Protein AF-A0A921UE20-F1 (afdb_monomer_lite)

Sequence (111 aa):
MPLCKQLTSLRCLVLKGKETSLMVSLTKEQERALLLLTSLQWLHFGCYPNLQLLPADLRSLVSLEVLRIWSCPSITGWLPEMDTSCRLVVEDSSEELSWRCKEWEVRRREI

Secondary structure (DSSP, 8-state):
--GGGT-TT--EEEEE--TT----S--HHHHHHHHT-TT--EEEEE--TT-----SB-TT-TT--EEEEES-TT--S---B--TTPEEEEESS-HHHHHHHHHHHHHTT--

pLDDT: mean 86.48, std 7.67, range [53.47, 95.56]

InterPro domains:
  IPR032675 Leucine-rich repeat domain superfamily [G3DSA:3.80.10.10] (2-104)

Foldseek 3Di:
DDVLLVVQQAAEDEAEDALPAPAQEDDPVRLVSVLSNLNYAYYEYYNHQNHADYDQENQSVVNHQEYEYYNHANHAPHHHDYDLNHDYHYYNYHPRVVVVSVVNVVVSVVD

Organism: Sorghum bicolor (NCBI:txid4558)

Radius of gyration: 13.66 Å; chains: 1; bounding box: 25×40×32 Å

Structure (mmCIF, N/CA/C/O backbone):
data_AF-A0A921UE20-F1
#
_entry.id   AF-A0A921UE20-F1
#
loop_
_atom_site.group_PDB
_atom_site.id
_atom_site.type_symbol
_atom_site.label_atom_id
_atom_site.label_alt_id
_atom_site.label_comp_id
_atom_site.label_asym_id
_atom_site.label_entity_id
_atom_site.label_seq_id
_atom_site.pdbx_PDB_ins_code
_atom_site.Cartn_x
_atom_site.Cartn_y
_atom_site.Cartn_z
_atom_site.occupancy
_atom_site.B_iso_or_equiv
_atom_site.auth_seq_id
_atom_site.auth_comp_id
_atom_site.auth_asym_id
_atom_site.auth_atom_id
_atom_site.pdbx_PDB_model_num
ATOM 1 N N . MET A 1 1 ? -3.723 17.542 14.959 1.00 53.47 1 MET A N 1
ATOM 2 C CA . MET A 1 1 ? -3.730 16.063 14.891 1.00 53.47 1 MET A CA 1
ATOM 3 C C . MET A 1 1 ? -3.950 15.646 13.444 1.00 53.47 1 MET A C 1
ATOM 5 O O . MET A 1 1 ? -4.723 16.325 12.782 1.00 53.47 1 MET A O 1
ATOM 9 N N . PRO A 1 2 ? -3.275 14.606 12.927 1.00 70.19 2 PRO A N 1
ATOM 10 C CA . PRO A 1 2 ? -3.491 14.160 11.552 1.00 70.19 2 PRO A CA 1
ATOM 11 C C . PRO A 1 2 ? -4.868 13.495 11.411 1.00 70.19 2 PRO A C 1
ATOM 13 O O . PRO A 1 2 ? -5.215 12.633 12.219 1.00 70.19 2 PRO A O 1
ATOM 16 N N . LEU A 1 3 ? -5.618 13.880 10.372 1.00 74.62 3 LEU A N 1
ATOM 17 C CA . LEU A 1 3 ? -6.964 13.376 10.051 1.00 74.62 3 LEU A CA 1
ATOM 18 C C . LEU A 1 3 ? -7.037 11.841 10.054 1.00 74.62 3 LEU A C 1
ATOM 20 O O . LEU A 1 3 ? -8.010 11.270 10.528 1.00 74.62 3 LEU A O 1
ATOM 24 N N . CYS A 1 4 ? -5.972 11.166 9.619 1.00 78.50 4 CYS A N 1
ATOM 25 C CA . CYS A 1 4 ? -5.889 9.707 9.531 1.00 78.50 4 CYS A CA 1
ATOM 26 C C . CYS A 1 4 ? -6.085 8.991 10.877 1.00 78.50 4 CYS A C 1
ATOM 28 O O . CYS A 1 4 ? -6.616 7.890 10.895 1.00 78.50 4 CYS A O 1
ATOM 30 N N . LYS A 1 5 ? -5.747 9.622 12.013 1.00 76.06 5 LYS A N 1
ATOM 31 C CA . LYS A 1 5 ? -6.016 9.045 13.346 1.00 76.06 5 LYS A CA 1
ATOM 32 C C . LYS A 1 5 ? -7.494 9.070 13.737 1.00 76.06 5 LYS A C 1
ATOM 34 O O . LYS A 1 5 ? -7.882 8.383 14.673 1.00 76.06 5 LYS A O 1
ATOM 39 N N . GLN A 1 6 ? -8.299 9.890 13.068 1.00 83.19 6 GLN A N 1
ATOM 40 C CA . GLN A 1 6 ? -9.727 10.051 13.351 1.00 83.19 6 GLN A CA 1
ATOM 41 C C . GLN A 1 6 ? -10.599 9.223 12.398 1.00 83.19 6 GLN A C 1
ATOM 43 O O . GLN A 1 6 ? -11.791 9.065 12.638 1.00 83.19 6 GLN A O 1
ATOM 48 N N . LEU A 1 7 ? -10.012 8.656 11.340 1.00 84.31 7 LEU A N 1
ATOM 49 C CA . LEU A 1 7 ? -10.687 7.823 10.344 1.00 84.31 7 LEU A CA 1
ATOM 50 C C . LEU A 1 7 ? -10.809 6.358 10.805 1.00 84.31 7 LEU A C 1
ATOM 52 O O . LEU A 1 7 ? -10.544 5.434 10.046 1.00 84.31 7 LEU A O 1
ATOM 56 N N . THR A 1 8 ? -11.235 6.139 12.051 1.00 83.12 8 THR A N 1
ATOM 57 C CA . THR A 1 8 ? -11.294 4.812 12.702 1.00 83.12 8 THR A CA 1
ATOM 58 C C . THR A 1 8 ? -12.397 3.891 12.175 1.00 83.12 8 THR A C 1
ATOM 60 O O . THR A 1 8 ? -12.468 2.730 12.561 1.00 83.12 8 THR A O 1
ATOM 63 N N . SER A 1 9 ? -13.292 4.403 11.331 1.00 90.06 9 SER A N 1
ATOM 64 C CA . SER A 1 9 ? -14.344 3.621 10.661 1.00 90.06 9 SER A CA 1
ATOM 65 C C . SER A 1 9 ? -14.093 3.463 9.160 1.00 90.06 9 SER A C 1
ATOM 67 O O . SER A 1 9 ? -14.941 2.929 8.442 1.00 90.06 9 SER A O 1
ATOM 69 N N . LEU A 1 10 ? -12.959 3.965 8.657 1.00 93.38 10 LEU A N 1
ATOM 70 C CA . LEU A 1 10 ? -12.639 3.880 7.242 1.00 93.38 10 LEU A CA 1
ATOM 71 C C . LEU A 1 10 ? -12.294 2.432 6.901 1.00 93.38 10 LEU A C 1
ATOM 73 O O . LEU A 1 10 ? -11.277 1.908 7.347 1.00 93.38 10 LEU A O 1
ATOM 77 N N . ARG A 1 11 ? -13.160 1.799 6.110 1.00 94.88 11 ARG A N 1
ATOM 78 C CA . ARG A 1 11 ? -12.995 0.410 5.666 1.00 94.88 11 ARG A CA 1
ATOM 79 C C . ARG A 1 11 ? -12.439 0.296 4.258 1.00 94.88 11 ARG A C 1
ATOM 81 O O . ARG A 1 11 ? -11.787 -0.687 3.950 1.00 94.88 11 ARG A O 1
ATOM 88 N N . CYS A 1 12 ? -12.680 1.287 3.410 1.00 95.12 12 CYS A N 1
ATOM 89 C CA . CYS A 1 12 ? -12.257 1.270 2.018 1.00 95.12 12 CYS A CA 1
ATOM 90 C C . CYS A 1 12 ? -11.484 2.546 1.699 1.00 95.12 12 CYS A C 1
ATOM 92 O O . CYS A 1 12 ? -11.989 3.649 1.915 1.00 95.12 12 CYS A O 1
ATOM 94 N N . LEU A 1 13 ? -10.282 2.389 1.154 1.00 94.62 13 LEU A N 1
ATOM 95 C CA . LEU A 1 13 ? -9.440 3.476 0.683 1.00 94.62 13 LEU A CA 1
ATOM 96 C C . LEU A 1 13 ? -8.992 3.162 -0.738 1.00 94.62 13 LEU A C 1
ATOM 98 O O . LEU A 1 13 ? -8.361 2.142 -1.006 1.00 94.62 13 LEU A O 1
ATOM 102 N N . VAL A 1 14 ? -9.316 4.077 -1.643 1.00 93.88 14 VAL A N 1
ATOM 103 C CA . VAL A 1 14 ? -8.959 3.986 -3.054 1.00 93.88 14 VAL A CA 1
ATOM 104 C C . VAL A 1 14 ? -8.025 5.141 -3.372 1.00 93.88 14 VAL A C 1
ATOM 106 O O . VAL A 1 14 ? -8.420 6.304 -3.328 1.00 93.88 14 VAL A O 1
ATOM 109 N N . LEU A 1 15 ? -6.783 4.810 -3.697 1.00 92.50 15 LEU A 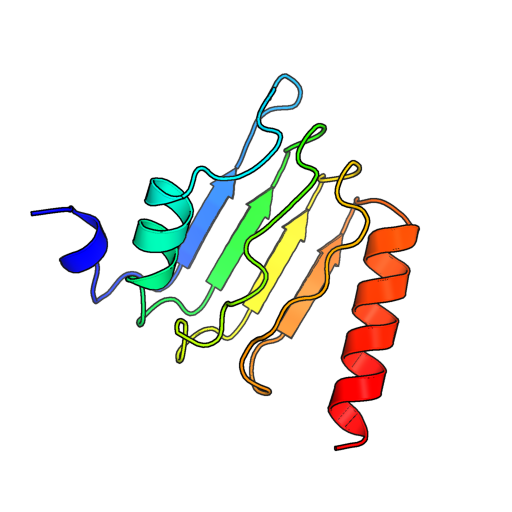N 1
ATOM 110 C CA . LEU A 1 15 ? -5.767 5.732 -4.174 1.00 92.50 15 LEU A CA 1
ATOM 111 C C . LEU A 1 15 ? -5.680 5.554 -5.685 1.00 92.50 15 LEU A C 1
ATOM 113 O O . LEU A 1 15 ? -5.116 4.580 -6.182 1.00 92.50 15 LEU A O 1
ATOM 117 N N . LYS A 1 16 ? -6.309 6.473 -6.419 1.00 92.44 16 LYS A N 1
ATOM 118 C CA . LYS A 1 16 ? -6.355 6.444 -7.879 1.00 92.44 16 LYS A CA 1
ATOM 119 C C . LYS A 1 16 ? -5.589 7.628 -8.452 1.00 92.44 16 LYS A C 1
ATOM 121 O O . LYS A 1 16 ? -5.946 8.784 -8.223 1.00 92.44 16 LYS A O 1
ATOM 126 N N . GLY A 1 17 ? -4.547 7.316 -9.204 1.00 89.62 17 GLY A N 1
ATOM 127 C CA . GLY A 1 17 ? -3.787 8.259 -9.996 1.00 89.62 17 GLY A CA 1
ATOM 128 C C . GLY A 1 17 ? -4.446 8.561 -11.339 1.00 89.62 17 GLY A C 1
ATOM 129 O O . GLY A 1 17 ? -5.603 8.233 -11.610 1.00 89.62 17 GLY A O 1
ATOM 130 N N . LYS A 1 18 ? -3.668 9.220 -12.189 1.00 89.38 18 LYS A N 1
ATOM 131 C CA . LYS A 1 18 ? -3.979 9.487 -13.592 1.00 89.38 18 LYS A CA 1
ATOM 132 C C . LYS A 1 18 ? -2.836 8.934 -14.436 1.00 89.38 18 LYS A C 1
ATOM 134 O O . LYS A 1 18 ? -1.723 8.788 -13.940 1.00 89.38 18 LYS A O 1
ATOM 139 N N . GLU A 1 19 ? -3.074 8.743 -15.726 1.00 81.69 19 GLU A N 1
ATOM 140 C CA . GLU A 1 19 ? -2.039 8.324 -16.686 1.00 81.69 19 GLU A CA 1
ATOM 141 C C . GLU A 1 19 ? -0.843 9.291 -16.745 1.00 81.69 19 GLU A C 1
ATOM 143 O O . GLU A 1 19 ? 0.267 8.904 -17.083 1.00 81.69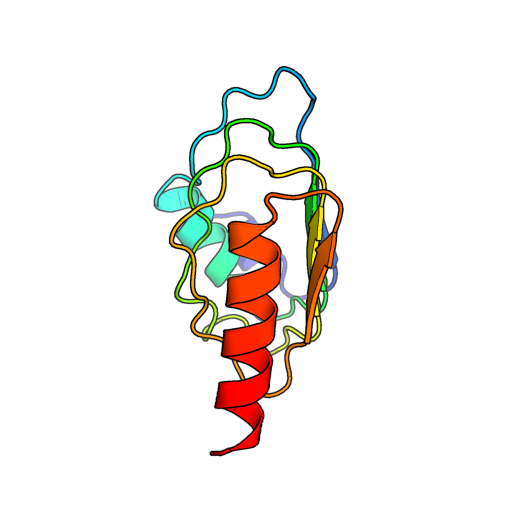 19 GLU A O 1
ATOM 148 N N . THR A 1 20 ? -1.028 10.549 -16.345 1.00 88.50 20 THR A N 1
ATOM 149 C CA . THR A 1 20 ? 0.050 11.545 -16.248 1.00 88.50 20 THR A CA 1
ATOM 150 C C . THR A 1 20 ? 0.665 11.633 -14.848 1.00 88.50 20 THR A C 1
ATOM 152 O O . THR A 1 20 ? 1.369 12.596 -14.543 1.00 88.50 20 THR A O 1
ATOM 155 N N . SER A 1 21 ? 0.343 10.704 -13.943 1.00 88.94 21 SER A N 1
ATOM 156 C CA . SER A 1 21 ? 0.831 10.748 -12.566 1.00 88.94 21 SER A CA 1
ATOM 157 C C . SER A 1 21 ? 2.332 10.484 -12.525 1.00 88.94 21 SER A C 1
ATOM 159 O O . SER A 1 21 ? 2.812 9.437 -12.958 1.00 88.94 21 SER A O 1
ATOM 161 N N . LEU A 1 22 ? 3.068 11.437 -11.957 1.00 89.94 22 LEU A N 1
ATOM 162 C CA . LEU A 1 22 ? 4.515 11.360 -11.745 1.00 89.94 22 LEU A CA 1
ATOM 163 C C . LEU A 1 22 ? 4.870 10.771 -10.374 1.00 89.94 22 LEU A C 1
ATOM 165 O O . LEU A 1 22 ? 6.007 10.873 -9.927 1.00 89.94 22 LEU A O 1
ATOM 169 N N . MET A 1 23 ? 3.891 10.206 -9.666 1.00 89.00 23 MET A N 1
ATOM 170 C CA . MET A 1 23 ? 4.124 9.614 -8.356 1.00 89.00 23 MET A CA 1
ATOM 171 C C . MET A 1 23 ? 4.976 8.355 -8.501 1.00 89.00 23 MET A C 1
ATOM 173 O O . MET A 1 23 ? 4.537 7.383 -9.109 1.00 89.00 23 MET A O 1
ATOM 177 N N . VAL A 1 24 ? 6.175 8.391 -7.918 1.00 89.62 24 VAL A N 1
ATOM 178 C CA . VAL A 1 24 ? 7.143 7.282 -7.953 1.00 89.62 24 VAL A CA 1
ATOM 179 C C . VAL A 1 24 ? 7.075 6.421 -6.692 1.00 89.62 24 VAL A C 1
ATOM 181 O O . VAL A 1 24 ? 7.268 5.210 -6.750 1.00 89.62 24 VAL A O 1
ATOM 184 N N . SER A 1 25 ? 6.749 7.026 -5.553 1.00 89.75 25 SER A N 1
ATOM 185 C CA . SER A 1 25 ? 6.535 6.343 -4.279 1.00 89.75 25 SER A CA 1
ATOM 186 C C . SER A 1 25 ? 5.627 7.182 -3.383 1.00 89.75 25 SER A C 1
ATOM 188 O O . SER A 1 25 ? 5.372 8.360 -3.656 1.00 89.75 25 SER A O 1
ATOM 190 N N . LEU A 1 26 ? 5.158 6.587 -2.289 1.00 89.19 26 LEU A N 1
ATOM 191 C CA . LEU A 1 26 ? 4.596 7.344 -1.174 1.00 89.19 26 LEU A CA 1
ATOM 192 C C . LEU A 1 26 ? 5.722 8.067 -0.419 1.00 89.19 26 LEU A C 1
ATOM 194 O O . LEU A 1 26 ? 6.868 7.610 -0.390 1.00 89.19 26 LEU A O 1
ATOM 198 N N . THR A 1 27 ? 5.411 9.214 0.184 1.00 90.31 27 THR A N 1
ATOM 199 C CA . THR A 1 27 ? 6.318 9.848 1.151 1.00 90.31 27 THR A CA 1
ATOM 200 C C . THR A 1 27 ? 6.237 9.130 2.497 1.00 90.31 27 THR A C 1
ATOM 202 O O . THR A 1 27 ? 5.227 8.501 2.817 1.00 90.31 27 THR A O 1
ATOM 205 N N . LYS A 1 28 ? 7.263 9.283 3.345 1.00 88.50 28 LYS A N 1
ATOM 206 C CA . LYS A 1 28 ? 7.279 8.691 4.697 1.00 88.50 28 LYS A CA 1
ATOM 207 C C . LYS A 1 28 ? 6.054 9.092 5.524 1.00 88.50 28 LYS A C 1
ATOM 209 O O . LYS A 1 28 ? 5.534 8.302 6.307 1.00 88.50 28 LYS A O 1
ATOM 214 N N . GLU A 1 29 ? 5.586 10.326 5.370 1.00 89.31 29 GLU A N 1
ATOM 215 C CA . GLU A 1 29 ? 4.398 10.840 6.049 1.00 89.31 29 GLU A CA 1
ATOM 216 C C . GLU A 1 29 ? 3.118 10.185 5.526 1.00 89.31 29 GLU A C 1
ATOM 218 O O . GLU A 1 29 ? 2.246 9.857 6.328 1.00 89.31 29 GLU A O 1
ATOM 223 N N . GLN A 1 30 ? 3.010 9.966 4.212 1.00 89.06 30 GLN A N 1
ATOM 224 C CA . GLN A 1 30 ? 1.866 9.286 3.601 1.00 89.06 30 GLN A CA 1
ATOM 225 C C . GLN A 1 30 ? 1.810 7.810 4.000 1.00 89.06 30 GLN A C 1
ATOM 227 O O . GLN A 1 30 ? 0.738 7.318 4.341 1.00 89.06 30 GLN A O 1
ATOM 232 N N . GLU A 1 31 ? 2.953 7.122 4.024 1.00 89.62 31 GLU A N 1
ATOM 233 C CA . GLU A 1 31 ? 3.040 5.743 4.514 1.00 89.62 31 GLU A CA 1
ATOM 234 C C . GLU A 1 31 ? 2.622 5.661 5.981 1.00 89.62 31 GLU A C 1
ATOM 236 O O . GLU A 1 31 ? 1.725 4.901 6.331 1.00 89.62 31 GLU A O 1
ATOM 241 N N . ARG A 1 32 ? 3.183 6.514 6.846 1.00 88.88 32 ARG A N 1
ATOM 242 C CA . ARG A 1 32 ? 2.777 6.577 8.258 1.00 88.88 32 ARG A CA 1
ATOM 243 C C . ARG A 1 32 ? 1.288 6.857 8.420 1.00 88.88 32 ARG A C 1
ATOM 245 O O . ARG A 1 32 ? 0.652 6.267 9.282 1.00 88.88 32 ARG A O 1
ATOM 252 N N . ALA A 1 33 ? 0.738 7.760 7.616 1.00 89.56 33 ALA A N 1
ATOM 253 C CA . ALA A 1 33 ? -0.680 8.087 7.627 1.00 89.56 33 ALA A CA 1
ATOM 254 C C . ALA A 1 33 ? -1.555 6.895 7.216 1.00 89.56 33 ALA A C 1
ATOM 256 O O . ALA A 1 33 ? -2.565 6.638 7.870 1.00 89.56 33 ALA A O 1
ATOM 257 N N . LEU A 1 34 ? -1.148 6.156 6.181 1.00 90.38 34 LEU A N 1
ATOM 258 C CA . LEU A 1 34 ? -1.811 4.937 5.730 1.00 90.38 34 LEU A CA 1
ATOM 259 C C . LEU A 1 34 ? -1.808 3.873 6.833 1.00 90.38 34 LEU A C 1
ATOM 261 O O . LEU A 1 34 ? -2.861 3.337 7.156 1.00 90.38 34 LEU A O 1
ATOM 265 N N . LEU A 1 35 ? -0.657 3.637 7.467 1.00 88.88 35 LEU A N 1
ATOM 266 C CA . LEU A 1 35 ? -0.476 2.624 8.514 1.00 88.88 35 LEU A CA 1
ATOM 267 C C . LEU A 1 35 ? -1.257 2.900 9.809 1.00 88.88 35 LEU A C 1
ATOM 269 O O . LEU A 1 35 ? -1.391 2.000 10.638 1.00 88.88 35 LEU A O 1
ATOM 273 N N . LEU A 1 36 ? -1.788 4.116 9.986 1.00 90.31 36 LEU A N 1
ATOM 274 C CA . LEU A 1 36 ? -2.681 4.471 11.096 1.00 90.31 36 LEU A CA 1
ATOM 275 C C . LEU A 1 36 ? -4.138 4.040 10.862 1.00 90.31 36 LEU A C 1
ATOM 277 O O . LEU A 1 36 ? -4.930 4.065 11.804 1.00 90.31 36 LEU A O 1
ATOM 281 N N . LEU A 1 37 ? -4.506 3.655 9.637 1.00 91.19 37 LEU A N 1
ATOM 282 C CA . LEU A 1 37 ? -5.867 3.265 9.261 1.00 91.19 37 LEU A CA 1
ATOM 283 C C . LEU A 1 37 ? -6.126 1.788 9.593 1.00 91.19 37 LEU A C 1
ATOM 285 O O . LEU A 1 37 ? -6.369 0.966 8.716 1.00 91.19 37 LEU A O 1
ATOM 289 N N . THR A 1 38 ? -6.075 1.433 10.875 1.00 89.56 38 THR A N 1
ATOM 290 C CA . THR A 1 38 ? -6.155 0.033 11.336 1.00 89.56 38 THR A CA 1
ATOM 291 C C . THR A 1 38 ? -7.505 -0.646 11.076 1.00 89.56 38 THR A C 1
ATOM 293 O O . THR A 1 38 ? -7.579 -1.873 11.105 1.00 89.56 38 THR A O 1
ATOM 296 N N . SER A 1 39 ? -8.563 0.123 10.794 1.00 92.06 39 SER A N 1
ATOM 297 C CA . SER A 1 39 ? -9.902 -0.371 10.430 1.00 92.06 39 SER A CA 1
ATOM 298 C C . SER A 1 39 ? -10.063 -0.702 8.944 1.00 92.06 39 SER A C 1
ATOM 300 O O . SER A 1 39 ? -11.152 -1.088 8.515 1.00 92.06 39 SER A O 1
ATOM 302 N N . LEU A 1 40 ? -9.025 -0.470 8.140 1.00 94.06 40 LEU A N 1
ATOM 303 C CA . LEU A 1 40 ? -9.098 -0.5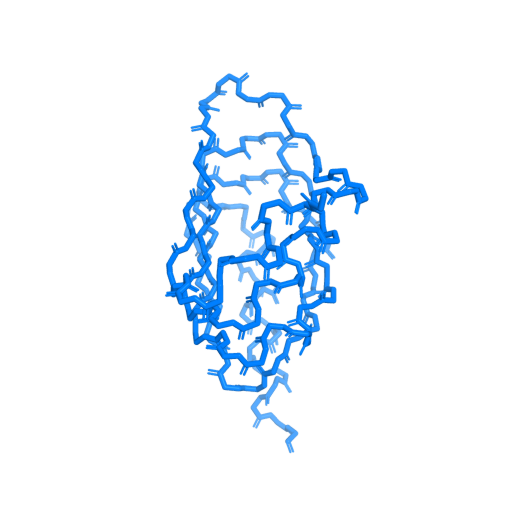93 6.694 1.00 94.06 40 LEU A CA 1
ATOM 304 C C . LEU A 1 40 ? -9.184 -2.062 6.282 1.00 94.06 40 LEU A C 1
ATOM 306 O O . LEU A 1 40 ? -8.318 -2.844 6.645 1.00 94.06 40 LEU A O 1
ATOM 310 N N . GLN A 1 41 ? -10.204 -2.400 5.494 1.00 94.75 41 GLN A N 1
ATOM 311 C CA . GLN A 1 41 ? -10.462 -3.735 4.947 1.00 94.75 41 GLN A CA 1
ATOM 312 C C . GLN A 1 41 ? -10.094 -3.829 3.462 1.00 94.75 41 GLN A C 1
ATOM 314 O O . GLN A 1 41 ? -9.561 -4.842 3.018 1.00 94.75 41 GLN A O 1
ATOM 319 N N . TRP A 1 42 ? -10.314 -2.756 2.700 1.00 95.56 42 TRP A N 1
ATOM 320 C CA . TRP A 1 42 ? -10.003 -2.670 1.275 1.00 95.56 42 TRP A CA 1
ATOM 321 C C . TRP A 1 42 ? -9.054 -1.511 0.999 1.00 95.56 42 TRP A C 1
ATOM 323 O O . TRP A 1 42 ? -9.390 -0.346 1.234 1.00 95.56 42 TRP A O 1
ATOM 333 N N . LEU A 1 43 ? -7.890 -1.829 0.442 1.00 94.44 43 LEU A N 1
ATOM 334 C CA . LEU A 1 43 ? -6.916 -0.858 -0.039 1.00 94.44 43 LEU A CA 1
ATOM 335 C C . LEU A 1 43 ? -6.698 -1.058 -1.537 1.00 94.44 43 LEU A C 1
ATOM 337 O O . LEU A 1 43 ? -6.370 -2.154 -1.985 1.00 94.44 43 LEU A O 1
ATOM 341 N N . HIS A 1 44 ? -6.878 0.001 -2.318 1.00 94.25 44 HIS A N 1
ATOM 342 C CA . HIS A 1 44 ? -6.692 -0.035 -3.764 1.00 94.25 44 HIS A CA 1
ATOM 343 C C . HIS A 1 44 ? -5.691 1.021 -4.227 1.00 94.25 44 HIS A C 1
ATOM 345 O O . HIS A 1 44 ? -5.845 2.194 -3.896 1.00 94.25 44 HIS A O 1
ATOM 351 N N . PHE A 1 45 ? -4.736 0.610 -5.057 1.00 92.19 45 PHE A N 1
ATOM 352 C CA . PHE A 1 45 ? -3.846 1.478 -5.822 1.00 92.19 45 PHE A CA 1
ATOM 353 C C . PHE A 1 45 ? -4.139 1.316 -7.310 1.00 92.19 45 PHE A C 1
ATOM 355 O O . PHE A 1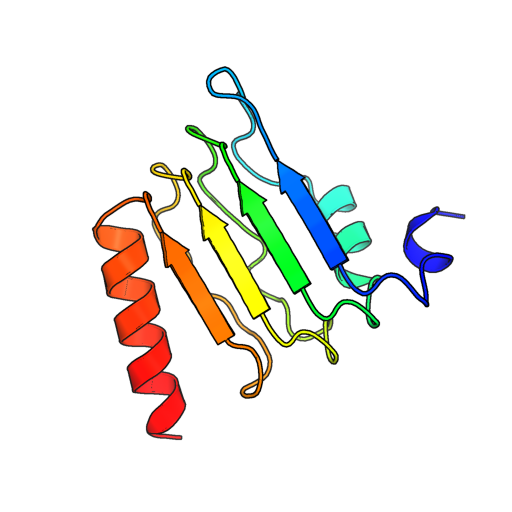 45 ? -4.079 0.204 -7.828 1.00 92.19 45 PHE A O 1
ATOM 362 N N . GLY A 1 46 ? -4.452 2.417 -7.987 1.00 93.00 46 GLY A N 1
ATOM 363 C CA . GLY A 1 46 ? -4.890 2.405 -9.379 1.00 93.00 46 GLY A CA 1
ATOM 364 C C . GLY A 1 46 ? -4.246 3.503 -10.216 1.00 93.00 46 GLY A C 1
ATOM 365 O O . GLY A 1 46 ? -4.131 4.627 -9.735 1.00 93.00 46 GLY A O 1
ATOM 366 N N . CYS A 1 47 ? -3.925 3.230 -11.481 1.00 93.19 47 CYS A N 1
ATOM 367 C CA . CYS A 1 47 ? -3.527 4.241 -12.475 1.00 93.19 47 CYS A CA 1
ATOM 368 C C . CYS A 1 47 ? -2.299 5.080 -12.072 1.00 93.19 47 CYS A C 1
ATOM 370 O O . CYS A 1 47 ? -2.322 6.312 -12.165 1.00 93.19 47 CYS A O 1
ATOM 372 N N . TYR A 1 48 ? -1.226 4.428 -11.624 1.00 93.31 48 TYR A N 1
ATOM 373 C CA . TYR A 1 48 ? 0.050 5.090 -11.354 1.00 93.31 48 TYR A CA 1
ATOM 374 C C . TYR A 1 48 ? 1.164 4.505 -12.232 1.00 93.31 48 TYR A C 1
ATOM 376 O O . TYR A 1 48 ? 1.863 3.584 -11.809 1.00 93.31 48 TYR A O 1
ATOM 384 N N . PRO A 1 49 ? 1.373 5.041 -13.447 1.00 90.25 49 PRO A N 1
ATOM 385 C CA . PRO A 1 49 ? 2.299 4.445 -14.406 1.00 90.25 49 PRO A CA 1
ATOM 386 C C . PRO A 1 49 ? 3.758 4.487 -13.956 1.00 90.25 49 PRO A C 1
ATOM 388 O O . PRO A 1 49 ? 4.506 3.581 -14.300 1.00 90.25 49 PRO A O 1
ATOM 391 N N . ASN A 1 50 ? 4.147 5.491 -13.164 1.00 92.06 50 ASN A N 1
ATOM 392 C CA . ASN A 1 50 ? 5.521 5.690 -12.688 1.00 92.06 50 ASN A CA 1
ATOM 393 C C . ASN A 1 50 ? 5.765 5.186 -11.258 1.00 92.06 50 ASN A C 1
ATOM 395 O O . ASN A 1 50 ? 6.877 5.332 -10.755 1.00 92.06 50 ASN A O 1
ATOM 399 N N . LEU A 1 51 ? 4.752 4.623 -10.591 1.00 91.56 51 LEU A N 1
ATOM 400 C CA . LEU A 1 51 ? 4.888 4.153 -9.214 1.00 91.56 51 LEU A CA 1
ATOM 401 C C . LEU A 1 51 ? 5.784 2.922 -9.199 1.00 91.56 51 LEU A C 1
ATOM 403 O O . LEU A 1 51 ? 5.472 1.928 -9.843 1.00 91.56 51 LEU A O 1
ATOM 407 N N . GLN A 1 52 ? 6.897 3.014 -8.483 1.00 89.69 52 GLN A N 1
ATOM 408 C CA . GLN A 1 52 ? 7.906 1.961 -8.396 1.00 89.69 52 GLN A CA 1
ATOM 409 C C . GLN A 1 52 ? 7.778 1.160 -7.106 1.00 89.69 52 GLN A C 1
ATOM 411 O O . GLN A 1 52 ? 8.065 -0.033 -7.087 1.00 89.69 52 GLN A O 1
ATOM 416 N N . LEU A 1 53 ? 7.356 1.814 -6.022 1.00 84.75 53 LEU A N 1
ATOM 417 C CA . LEU A 1 53 ? 7.357 1.228 -4.688 1.00 84.75 53 LEU A CA 1
ATOM 418 C C . LEU A 1 53 ? 6.059 1.541 -3.950 1.00 84.75 53 LEU A C 1
ATOM 420 O O . LEU A 1 53 ? 5.568 2.672 -3.947 1.00 84.75 53 LEU A O 1
ATOM 424 N N . LEU A 1 54 ? 5.547 0.514 -3.280 1.00 86.38 54 LEU A N 1
ATOM 425 C CA . LEU A 1 54 ? 4.489 0.598 -2.284 1.00 86.38 54 LEU A CA 1
ATOM 426 C C . LEU A 1 54 ? 5.073 0.262 -0.902 1.00 86.38 54 LEU A C 1
ATOM 428 O O . LEU A 1 54 ? 6.100 -0.419 -0.824 1.00 86.38 54 LEU A O 1
ATOM 432 N N . PRO A 1 55 ? 4.426 0.686 0.193 1.00 83.81 55 PRO A N 1
ATOM 433 C CA . PRO A 1 55 ? 4.821 0.307 1.539 1.00 83.81 55 PRO A CA 1
ATOM 434 C C . PRO A 1 55 ? 4.859 -1.216 1.660 1.00 83.81 55 PRO A C 1
ATOM 436 O O . PRO A 1 55 ? 3.891 -1.901 1.327 1.00 83.81 55 PRO A O 1
ATOM 439 N N . ALA A 1 56 ? 6.009 -1.736 2.085 1.00 80.81 56 ALA A N 1
ATOM 440 C CA . ALA A 1 56 ? 6.208 -3.168 2.270 1.00 80.81 56 ALA A CA 1
ATOM 441 C C . ALA A 1 56 ? 5.619 -3.641 3.604 1.00 80.81 56 ALA A C 1
ATOM 443 O O . ALA A 1 56 ? 4.954 -4.666 3.634 1.00 80.81 56 ALA A O 1
ATOM 444 N N . ASP A 1 57 ? 5.803 -2.889 4.694 1.00 86.38 57 ASP A N 1
ATOM 445 C CA . ASP A 1 57 ? 5.266 -3.264 6.006 1.00 86.38 57 ASP A CA 1
ATOM 446 C C . ASP A 1 57 ? 3.816 -2.801 6.155 1.00 86.38 57 ASP A C 1
ATOM 448 O O . ASP A 1 57 ? 3.543 -1.652 6.494 1.00 86.38 57 ASP A O 1
ATOM 452 N N . LEU A 1 58 ? 2.883 -3.708 5.882 1.00 89.12 58 LEU A N 1
ATOM 453 C CA . LEU A 1 58 ? 1.443 -3.504 6.018 1.00 89.12 58 LEU A CA 1
ATOM 454 C C . LEU A 1 58 ? 0.869 -4.259 7.224 1.00 89.12 58 LEU A C 1
ATOM 456 O O . LEU A 1 58 ? -0.350 -4.317 7.381 1.00 89.12 58 LEU A O 1
ATOM 460 N N . ARG A 1 59 ? 1.712 -4.811 8.108 1.00 86.88 59 ARG A N 1
ATOM 461 C CA . ARG A 1 59 ? 1.269 -5.590 9.281 1.00 86.88 59 ARG A CA 1
ATOM 462 C C . ARG A 1 59 ? 0.413 -4.792 10.258 1.00 86.88 59 ARG A C 1
ATOM 464 O O . ARG A 1 59 ? -0.388 -5.374 10.980 1.00 86.88 59 ARG A O 1
ATOM 471 N N . SER A 1 60 ? 0.570 -3.467 10.301 1.00 87.81 60 SER A N 1
ATOM 472 C CA . SER A 1 60 ? -0.254 -2.616 11.167 1.00 87.81 60 SER A CA 1
ATOM 473 C C . SER A 1 60 ? -1.703 -2.500 10.687 1.00 87.81 60 SER A C 1
ATOM 475 O O . SER A 1 60 ? -2.580 -2.149 11.477 1.00 87.81 60 SER A O 1
ATOM 477 N N . LEU A 1 61 ? -1.978 -2.808 9.415 1.00 90.62 61 LEU A N 1
ATOM 478 C CA . LEU A 1 61 ? -3.323 -2.841 8.847 1.00 90.62 61 LEU A CA 1
ATOM 479 C C . LEU A 1 61 ? -3.990 -4.182 9.173 1.00 90.62 61 LEU A C 1
ATOM 481 O O . LEU A 1 61 ? -4.295 -4.980 8.294 1.00 90.62 61 LEU A O 1
ATOM 485 N N . VAL A 1 62 ? -4.206 -4.426 10.465 1.00 88.69 62 VAL A N 1
ATOM 486 C CA . VAL A 1 62 ? -4.689 -5.710 11.004 1.00 88.69 62 VAL A CA 1
ATOM 487 C C . VAL A 1 62 ? -6.068 -6.132 10.492 1.00 88.69 62 VAL A C 1
ATOM 489 O O . VAL A 1 62 ? -6.393 -7.310 10.530 1.00 88.69 62 VAL A O 1
ATOM 492 N N . SER A 1 63 ? -6.883 -5.187 10.018 1.00 91.81 63 SER A N 1
ATOM 493 C CA . SER A 1 63 ? -8.210 -5.479 9.460 1.00 91.81 63 SER A CA 1
ATOM 494 C C . SER A 1 63 ? -8.195 -5.648 7.939 1.00 91.81 63 SER A C 1
ATOM 496 O O . SER A 1 63 ? -9.262 -5.772 7.346 1.00 91.81 63 SER A O 1
ATOM 498 N N . LEU A 1 64 ? -7.025 -5.586 7.291 1.00 93.12 64 LEU A N 1
ATOM 499 C CA . LEU A 1 64 ? -6.941 -5.564 5.835 1.00 93.12 64 LEU A CA 1
ATOM 500 C C . LEU A 1 64 ? -7.267 -6.938 5.254 1.00 93.12 64 LEU A C 1
ATOM 502 O O . LEU A 1 64 ? -6.577 -7.922 5.502 1.00 93.12 64 LEU A O 1
ATOM 506 N N . GLU A 1 65 ? -8.308 -6.980 4.432 1.00 93.19 65 GLU A N 1
ATOM 507 C CA . GLU A 1 65 ? -8.799 -8.195 3.788 1.00 93.19 65 GLU A CA 1
ATOM 508 C C . GLU A 1 65 ? -8.370 -8.263 2.324 1.00 93.19 65 GLU A C 1
ATOM 510 O O . GLU A 1 65 ? -8.151 -9.351 1.793 1.00 93.19 65 GLU A O 1
ATOM 515 N N . VAL A 1 66 ? -8.264 -7.114 1.649 1.00 92.75 66 VAL A N 1
ATOM 516 C CA . VAL A 1 66 ? -7.903 -7.044 0.232 1.00 92.75 66 VAL A CA 1
ATOM 517 C C . VAL A 1 66 ? -6.987 -5.859 -0.043 1.00 92.75 66 VAL A C 1
ATOM 519 O O . VAL A 1 66 ? -7.342 -4.703 0.205 1.00 92.75 66 VAL A O 1
ATOM 522 N N . LEU A 1 67 ? -5.855 -6.149 -0.678 1.00 93.06 67 LEU A N 1
ATOM 523 C CA . LEU A 1 67 ? -5.003 -5.174 -1.341 1.00 93.06 67 LEU A CA 1
ATOM 524 C C . LEU A 1 67 ? -5.082 -5.381 -2.853 1.00 93.06 67 LEU A C 1
ATOM 526 O O . LEU A 1 67 ? -4.706 -6.436 -3.358 1.00 93.06 67 LEU A O 1
ATOM 530 N N . ARG A 1 68 ? -5.553 -4.371 -3.585 1.00 92.81 68 ARG A N 1
ATOM 531 C CA . ARG A 1 68 ? -5.615 -4.395 -5.050 1.00 92.81 68 ARG A CA 1
ATOM 532 C C . ARG A 1 68 ? -4.663 -3.376 -5.657 1.00 92.81 68 ARG A C 1
ATOM 534 O O . ARG A 1 68 ? -4.700 -2.206 -5.289 1.00 92.81 68 ARG A O 1
ATOM 541 N N . ILE A 1 69 ? -3.872 -3.812 -6.626 1.00 92.38 69 ILE A N 1
ATOM 542 C CA . ILE A 1 69 ? -3.001 -2.975 -7.449 1.00 92.38 69 ILE A CA 1
ATOM 543 C C . ILE A 1 69 ? -3.465 -3.119 -8.896 1.00 92.38 69 ILE A C 1
ATOM 545 O O . ILE A 1 69 ? -3.588 -4.233 -9.404 1.00 92.38 69 ILE A O 1
ATOM 549 N N . TRP A 1 70 ? -3.752 -1.998 -9.547 1.00 92.69 70 TRP A N 1
ATOM 550 C CA . TRP A 1 70 ? -4.260 -1.966 -10.912 1.00 92.69 70 TRP A CA 1
ATOM 551 C C . TRP A 1 70 ? -3.579 -0.878 -11.744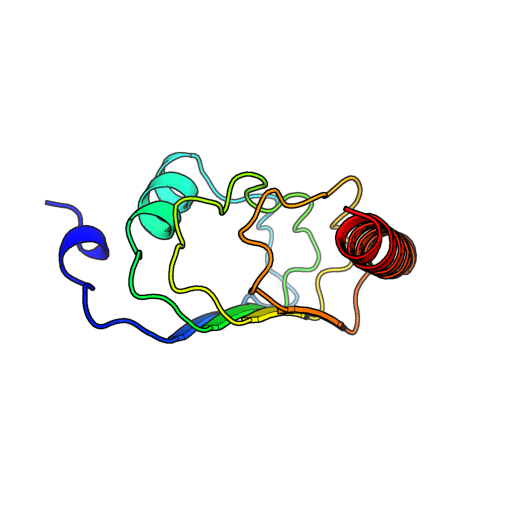 1.00 92.69 70 TRP A C 1
ATOM 553 O O . TRP A 1 70 ? -3.478 0.264 -11.299 1.00 92.69 70 TRP A O 1
ATOM 563 N N . SER A 1 71 ? -3.159 -1.186 -12.974 1.00 91.88 71 SER A N 1
ATOM 564 C CA . SER A 1 71 ? -2.567 -0.184 -13.876 1.00 91.88 71 SER A CA 1
ATOM 565 C C . SER A 1 71 ? -1.336 0.518 -13.263 1.00 91.88 71 SER A C 1
ATOM 567 O O . SER A 1 71 ? -1.186 1.741 -13.368 1.00 91.88 71 SER A O 1
ATOM 569 N N . CYS A 1 72 ? -0.454 -0.253 -12.612 1.00 92.00 72 CYS A N 1
ATOM 570 C CA . CYS A 1 72 ? 0.796 0.224 -12.001 1.00 92.00 72 CYS A CA 1
ATOM 571 C C . CYS A 1 72 ? 2.019 -0.552 -12.547 1.00 92.00 72 CYS A C 1
ATOM 573 O O . CYS A 1 72 ? 2.625 -1.345 -11.823 1.00 92.00 72 CYS A O 1
ATOM 575 N N . PRO A 1 73 ? 2.387 -0.365 -13.828 1.00 90.19 73 PRO A N 1
ATOM 576 C CA . PRO A 1 73 ? 3.414 -1.159 -14.507 1.00 90.19 73 PRO A CA 1
ATOM 577 C C . PRO A 1 73 ? 4.843 -0.956 -13.988 1.00 90.19 73 PRO A C 1
ATOM 579 O O . PRO A 1 73 ? 5.651 -1.868 -14.103 1.00 90.19 73 PRO A O 1
ATOM 582 N N . SER A 1 74 ? 5.185 0.198 -13.411 1.00 91.56 74 SER A N 1
ATOM 583 C CA . SER A 1 74 ? 6.568 0.459 -12.970 1.00 91.56 74 SER A CA 1
ATOM 584 C C . SER A 1 74 ? 6.935 -0.173 -11.627 1.00 91.56 74 SER A C 1
ATOM 586 O O . SER A 1 74 ? 8.097 -0.092 -11.222 1.00 91.56 74 SER A O 1
ATOM 588 N N . ILE A 1 75 ? 5.985 -0.806 -10.929 1.00 89.31 75 ILE A N 1
ATOM 589 C CA . ILE A 1 75 ? 6.285 -1.477 -9.667 1.00 89.31 75 ILE A CA 1
ATOM 590 C C . ILE A 1 75 ? 7.101 -2.727 -9.990 1.00 89.31 75 ILE A C 1
ATOM 592 O O . ILE A 1 75 ? 6.631 -3.661 -10.639 1.00 89.31 75 ILE A O 1
ATOM 596 N N . THR A 1 76 ? 8.336 -2.726 -9.512 1.00 80.81 76 THR A N 1
ATOM 597 C CA . THR A 1 76 ? 9.297 -3.827 -9.614 1.00 80.81 76 THR A CA 1
ATOM 598 C C . THR A 1 76 ? 9.824 -4.093 -8.213 1.00 80.81 76 THR A C 1
ATOM 600 O O . THR A 1 76 ? 9.715 -3.238 -7.332 1.00 80.81 76 THR A O 1
ATOM 603 N N . GLY A 1 77 ? 10.359 -5.279 -7.926 1.00 74.25 77 GLY A N 1
ATOM 604 C CA . GLY A 1 77 ? 11.012 -5.457 -6.620 1.00 74.25 77 GLY A CA 1
ATOM 605 C C . GLY A 1 77 ? 10.095 -5.688 -5.408 1.00 74.25 77 GLY A C 1
ATOM 606 O O . GLY A 1 77 ? 10.583 -6.171 -4.387 1.00 74.25 77 GLY A O 1
ATOM 607 N N . TRP A 1 78 ? 8.804 -5.355 -5.488 1.00 83.69 78 TRP A N 1
ATOM 608 C CA . TRP A 1 78 ? 7.938 -5.216 -4.312 1.00 83.69 78 TRP A CA 1
ATOM 609 C C . TRP A 1 78 ? 7.445 -6.555 -3.738 1.00 83.69 78 TRP A C 1
ATOM 611 O O . TRP A 1 78 ? 6.962 -7.425 -4.463 1.00 83.69 78 TRP A O 1
ATOM 621 N N . LEU A 1 79 ? 7.566 -6.702 -2.416 1.00 78.81 79 LEU A N 1
ATOM 622 C CA . LEU A 1 79 ? 7.110 -7.842 -1.618 1.00 78.81 79 LEU A CA 1
ATOM 623 C C . LEU A 1 79 ? 6.493 -7.304 -0.318 1.00 78.81 79 LEU A C 1
ATOM 625 O O . LEU A 1 79 ? 7.223 -6.734 0.496 1.00 78.81 79 LEU A O 1
ATOM 629 N N . PRO A 1 80 ? 5.179 -7.454 -0.109 1.00 83.25 80 PRO A N 1
ATOM 630 C CA . PRO A 1 80 ? 4.540 -7.003 1.116 1.00 83.25 80 PRO A CA 1
ATOM 631 C C . PRO A 1 80 ? 4.752 -7.973 2.285 1.00 83.25 80 PRO A C 1
ATOM 633 O O . PRO A 1 80 ? 4.623 -9.190 2.150 1.00 83.25 80 PRO A O 1
ATOM 636 N N . GLU A 1 81 ? 4.967 -7.410 3.466 1.00 84.75 81 GLU A N 1
ATOM 637 C CA . GLU A 1 81 ? 4.782 -8.055 4.760 1.00 84.75 81 GLU A CA 1
ATOM 638 C C . GLU A 1 81 ? 3.411 -7.636 5.298 1.00 84.75 81 GLU A C 1
ATOM 640 O O . GLU A 1 81 ? 3.208 -6.507 5.741 1.00 84.75 81 GLU A O 1
ATOM 645 N N . MET A 1 82 ? 2.438 -8.538 5.226 1.00 82.00 82 MET A N 1
ATOM 646 C CA . MET A 1 82 ? 1.067 -8.302 5.681 1.00 82.00 82 MET A CA 1
ATOM 647 C C . MET A 1 82 ? 0.527 -9.541 6.389 1.00 82.00 82 MET A C 1
ATOM 649 O O . MET A 1 82 ? 1.113 -10.620 6.281 1.00 82.00 82 MET A O 1
ATOM 653 N N . ASP A 1 83 ? -0.597 -9.395 7.087 1.00 75.44 83 ASP A N 1
ATOM 654 C CA . ASP A 1 83 ? -1.248 -10.534 7.726 1.00 75.44 83 ASP A CA 1
ATOM 655 C C . ASP A 1 83 ? -1.704 -11.590 6.697 1.00 75.44 83 ASP A C 1
ATOM 657 O O . ASP A 1 83 ? -2.053 -11.295 5.549 1.00 75.44 83 ASP A O 1
ATOM 661 N N . THR A 1 84 ? -1.684 -12.851 7.117 1.00 68.31 84 THR A N 1
ATOM 662 C CA . THR A 1 84 ? -1.995 -14.051 6.327 1.00 68.31 84 THR A CA 1
ATOM 663 C C . THR A 1 84 ? -3.418 -14.056 5.762 1.00 68.31 84 THR A C 1
ATOM 665 O O . THR A 1 84 ? -3.638 -14.622 4.692 1.00 68.31 84 THR A O 1
ATOM 668 N N . SER A 1 85 ? -4.356 -13.359 6.410 1.00 78.38 85 SER A N 1
ATOM 669 C CA . SER A 1 85 ? -5.757 -13.250 5.980 1.00 78.38 85 SER A CA 1
ATOM 670 C C . SER A 1 85 ? -5.984 -12.304 4.786 1.00 78.38 85 SER A C 1
ATOM 672 O O . SER A 1 85 ? -7.048 -12.351 4.165 1.00 78.38 85 SER A O 1
ATOM 674 N N . CYS A 1 86 ? -5.026 -11.437 4.446 1.00 85.50 86 CYS A N 1
ATOM 675 C CA . CYS A 1 86 ? -5.209 -10.434 3.394 1.00 85.50 86 CYS A CA 1
ATOM 676 C C . CYS A 1 86 ? -4.979 -11.018 1.991 1.00 85.50 86 CYS A C 1
ATOM 678 O O . CYS A 1 86 ? -3.950 -11.645 1.740 1.00 85.50 86 CYS A O 1
ATOM 680 N N . ARG A 1 87 ? -5.889 -10.776 1.045 1.00 88.75 87 ARG A N 1
ATOM 681 C CA . ARG A 1 87 ? -5.786 -11.180 -0.368 1.00 88.75 87 ARG A CA 1
ATOM 682 C C . ARG A 1 87 ? -5.093 -10.105 -1.203 1.00 88.75 87 ARG A C 1
ATOM 684 O O . ARG A 1 87 ? -5.504 -8.947 -1.175 1.00 88.75 87 ARG A O 1
ATOM 691 N N . LEU A 1 88 ? -4.104 -10.498 -2.005 1.00 89.94 88 LEU A N 1
ATOM 692 C CA . LEU A 1 88 ? -3.384 -9.594 -2.899 1.00 89.94 88 LEU A CA 1
ATOM 693 C C . LEU A 1 88 ? -3.857 -9.796 -4.341 1.00 89.94 88 LEU A C 1
ATOM 695 O O . LEU A 1 88 ? -3.763 -10.882 -4.895 1.00 89.94 88 LEU A O 1
ATOM 699 N N . VAL A 1 89 ? -4.370 -8.741 -4.966 1.00 90.56 89 VAL A N 1
ATOM 700 C CA . VAL A 1 89 ? -4.864 -8.782 -6.347 1.00 90.56 89 VAL A CA 1
ATOM 701 C C . VAL A 1 89 ? -4.063 -7.804 -7.188 1.00 90.56 89 VAL A C 1
ATOM 703 O O . VAL A 1 89 ? -4.093 -6.602 -6.935 1.00 90.56 89 VAL A O 1
ATOM 706 N N . VAL A 1 90 ? -3.367 -8.311 -8.202 1.00 90.94 90 VAL A N 1
ATOM 707 C CA . VAL A 1 90 ? -2.600 -7.498 -9.151 1.00 90.94 90 VAL A CA 1
ATOM 708 C C . VAL A 1 90 ? -3.160 -7.696 -10.550 1.00 90.94 90 VAL A C 1
ATOM 710 O O . VAL A 1 90 ? -3.185 -8.814 -11.061 1.00 90.94 90 VAL A O 1
ATOM 713 N N . GLU A 1 91 ? -3.594 -6.604 -11.167 1.00 89.50 91 GLU A N 1
ATOM 714 C CA . GLU A 1 91 ? -4.202 -6.587 -12.497 1.00 89.50 91 GLU A CA 1
ATOM 715 C C . GLU A 1 91 ? -3.568 -5.488 -13.351 1.00 89.50 91 GLU A C 1
ATOM 717 O O . GLU A 1 91 ? -3.198 -4.434 -12.833 1.00 89.50 91 GLU A O 1
ATOM 722 N N . ASP A 1 92 ? -3.457 -5.718 -14.662 1.00 86.38 92 ASP A N 1
ATOM 723 C CA . ASP A 1 92 ? -2.995 -4.705 -15.627 1.00 86.38 92 ASP A CA 1
ATOM 724 C C . ASP A 1 92 ? -1.700 -3.986 -15.184 1.00 86.38 92 ASP A C 1
ATOM 726 O O . ASP A 1 92 ? -1.557 -2.772 -15.255 1.00 86.38 92 ASP A O 1
ATOM 730 N N . SER A 1 93 ? -0.778 -4.732 -14.577 1.00 85.69 93 SER A N 1
ATOM 731 C CA . SER A 1 93 ? 0.504 -4.239 -14.053 1.00 85.69 93 SER A CA 1
ATOM 732 C C . SER A 1 93 ? 1.640 -5.054 -14.684 1.00 85.69 93 SER A C 1
ATOM 734 O O . SER A 1 93 ? 1.370 -5.903 -15.533 1.00 85.69 93 SER A O 1
ATOM 736 N N . SER A 1 94 ? 2.905 -4.818 -14.316 1.00 85.88 94 SER A N 1
ATOM 737 C CA . SER A 1 94 ? 4.020 -5.553 -14.934 1.00 85.88 94 SER A CA 1
ATOM 738 C C . SER A 1 94 ? 3.900 -7.066 -14.738 1.00 85.88 94 SER A C 1
ATOM 740 O O . SER A 1 94 ? 3.448 -7.550 -13.694 1.00 85.88 94 SER A O 1
ATOM 742 N N . GLU A 1 95 ? 4.349 -7.823 -15.743 1.00 84.50 95 GLU A N 1
ATOM 743 C CA . GLU A 1 95 ? 4.416 -9.286 -15.665 1.00 84.50 95 GLU A CA 1
ATOM 744 C C . GLU A 1 95 ? 5.287 -9.742 -14.487 1.00 84.50 95 GLU A C 1
ATOM 746 O O . GLU A 1 95 ? 4.922 -10.687 -13.787 1.00 84.50 95 GLU A O 1
ATOM 751 N N . GLU A 1 96 ? 6.381 -9.021 -14.207 1.00 86.00 96 GLU A N 1
ATOM 752 C CA . GLU A 1 96 ? 7.254 -9.279 -13.058 1.00 86.00 96 GLU A CA 1
ATOM 753 C C . GLU A 1 96 ? 6.492 -9.158 -11.731 1.00 86.00 96 GLU A C 1
ATOM 755 O O . GLU A 1 96 ? 6.542 -10.074 -10.908 1.00 86.00 96 GLU A O 1
ATOM 760 N N . LEU A 1 97 ? 5.748 -8.063 -11.522 1.00 84.94 97 LEU A N 1
ATOM 761 C CA . LEU A 1 97 ? 4.956 -7.875 -10.306 1.00 84.94 97 LEU A CA 1
ATOM 762 C C . LEU A 1 97 ? 3.899 -8.971 -10.170 1.00 84.94 97 LEU A C 1
ATOM 764 O O . LEU A 1 97 ? 3.737 -9.538 -9.090 1.00 84.94 97 LEU A O 1
ATOM 768 N N . SER A 1 98 ? 3.199 -9.290 -11.263 1.00 85.75 98 SER A N 1
ATOM 769 C CA . SER A 1 98 ? 2.182 -10.344 -11.275 1.00 85.75 98 SER A CA 1
ATOM 770 C C . SER A 1 98 ? 2.775 -11.703 -10.891 1.00 85.75 98 SER A C 1
ATOM 772 O O . SER A 1 98 ? 2.217 -12.397 -10.038 1.00 85.75 98 SER A O 1
ATOM 774 N N . TRP A 1 99 ? 3.923 -12.070 -11.469 1.00 84.56 99 TRP A N 1
ATOM 775 C CA . TRP A 1 99 ? 4.637 -13.305 -11.142 1.00 84.56 99 TRP A CA 1
ATOM 776 C C . TRP A 1 99 ? 5.069 -13.341 -9.675 1.00 84.56 99 TRP A C 1
ATOM 778 O O . TRP A 1 99 ? 4.766 -14.300 -8.969 1.00 84.56 99 TRP A O 1
ATOM 788 N N . ARG A 1 100 ? 5.713 -12.279 -9.184 1.00 84.44 100 ARG A N 1
ATOM 789 C CA . ARG A 1 100 ? 6.198 -12.218 -7.799 1.00 84.44 100 ARG A CA 1
ATOM 790 C C . ARG A 1 100 ? 5.076 -12.247 -6.775 1.00 84.44 100 ARG A C 1
ATOM 792 O O . ARG A 1 100 ? 5.237 -12.854 -5.721 1.00 84.44 100 ARG A O 1
ATOM 799 N N . CYS A 1 101 ? 3.934 -11.633 -7.079 1.00 84.19 101 CYS A N 1
ATOM 800 C CA . CYS A 1 101 ? 2.760 -11.704 -6.211 1.00 84.19 101 CYS A CA 1
ATOM 801 C C . CYS A 1 101 ? 2.195 -13.126 -6.161 1.00 84.19 101 CYS A C 1
ATOM 803 O O . CYS A 1 101 ? 1.860 -13.600 -5.080 1.00 84.19 101 CYS A O 1
ATOM 805 N N . LYS A 1 102 ? 2.164 -13.842 -7.294 1.00 83.81 102 LYS A N 1
ATOM 806 C CA . LYS A 1 102 ? 1.793 -15.266 -7.314 1.00 83.81 102 LYS A CA 1
ATOM 807 C C . LYS A 1 102 ? 2.779 -16.110 -6.510 1.00 83.81 102 LYS A C 1
ATOM 809 O O . LYS A 1 102 ? 2.351 -16.927 -5.706 1.00 83.81 102 LYS A O 1
ATOM 814 N N . GLU A 1 103 ? 4.082 -15.901 -6.688 1.00 85.06 103 GLU A N 1
ATOM 815 C CA . GLU A 1 103 ? 5.121 -16.614 -5.935 1.00 85.06 103 GLU A CA 1
ATOM 816 C C . GLU A 1 103 ? 4.995 -16.363 -4.424 1.00 85.06 103 GLU A C 1
ATOM 818 O O . GLU A 1 103 ? 5.032 -17.299 -3.627 1.00 85.06 103 GLU A O 1
ATOM 823 N N . TRP A 1 104 ? 4.777 -15.109 -4.026 1.00 82.50 104 TRP A N 1
ATOM 824 C CA . TRP A 1 104 ? 4.518 -14.738 -2.638 1.00 82.50 104 TRP A CA 1
ATOM 825 C C . TRP A 1 104 ? 3.252 -15.411 -2.089 1.00 82.50 104 TRP A C 1
ATOM 827 O O . TRP A 1 104 ? 3.273 -15.943 -0.979 1.00 82.50 104 TRP A O 1
ATOM 837 N N . GLU A 1 105 ? 2.169 -15.468 -2.870 1.00 78.44 105 GLU A N 1
ATOM 838 C CA . GLU A 1 105 ? 0.951 -16.183 -2.479 1.00 78.44 105 GLU A CA 1
ATOM 839 C C . GLU A 1 105 ? 1.145 -17.694 -2.341 1.00 78.44 105 GLU A C 1
ATOM 841 O O . GLU A 1 105 ? 0.498 -18.300 -1.489 1.00 78.44 105 GLU A O 1
ATOM 846 N N . VAL A 1 106 ? 2.005 -18.319 -3.149 1.00 81.25 106 VAL A N 1
ATOM 847 C CA . VAL A 1 106 ? 2.337 -19.743 -2.990 1.00 81.25 106 VAL A CA 1
ATOM 848 C C . VAL A 1 106 ? 3.140 -19.951 -1.711 1.00 81.25 106 VAL A C 1
ATOM 850 O O . VAL A 1 106 ? 2.728 -20.736 -0.861 1.00 81.25 106 VAL A O 1
ATOM 853 N N . ARG A 1 107 ? 4.216 -19.177 -1.518 1.00 78.56 107 ARG A N 1
ATOM 854 C CA . ARG A 1 107 ? 5.084 -19.271 -0.333 1.00 78.56 107 ARG A CA 1
ATOM 855 C C . ARG A 1 107 ? 4.329 -19.060 0.977 1.00 78.56 107 ARG A C 1
ATOM 857 O O . ARG A 1 107 ? 4.684 -19.660 1.984 1.00 78.56 107 ARG A O 1
ATOM 864 N N . ARG A 1 108 ? 3.276 -18.236 0.982 1.00 73.06 108 ARG A N 1
ATOM 865 C CA . ARG A 1 108 ? 2.454 -18.018 2.184 1.00 73.06 108 ARG A CA 1
ATOM 866 C C . ARG A 1 108 ? 1.558 -19.207 2.553 1.00 73.06 108 ARG A C 1
ATOM 868 O O . ARG A 1 108 ? 1.072 -19.233 3.672 1.00 73.06 108 ARG A O 1
ATOM 875 N N . ARG A 1 109 ? 1.256 -20.116 1.615 1.00 66.88 109 ARG A N 1
ATOM 876 C CA . ARG A 1 109 ? 0.397 -21.295 1.859 1.00 66.88 109 ARG A CA 1
ATOM 877 C C . ARG A 1 109 ? 1.178 -22.489 2.409 1.00 66.88 109 ARG A C 1
ATOM 879 O O . ARG A 1 109 ? 0.561 -23.470 2.805 1.00 66.88 109 ARG A O 1
ATOM 886 N N . GLU A 1 110 ? 2.506 -22.417 2.389 1.00 62.56 110 GLU A N 1
ATOM 887 C CA . GLU A 1 110 ? 3.421 -23.488 2.801 1.00 62.56 110 GLU A CA 1
ATOM 888 C C . GLU A 1 110 ? 3.963 -23.307 4.234 1.00 62.56 110 GLU A C 1
ATOM 890 O O . GLU A 1 110 ? 4.757 -24.129 4.691 1.00 62.56 110 GLU A O 1
ATOM 895 N N . ILE A 1 111 ? 3.538 -22.249 4.938 1.00 56.44 111 ILE A N 1
ATOM 896 C CA . ILE A 1 111 ? 3.856 -21.938 6.345 1.00 56.44 111 ILE A CA 1
ATOM 897 C C . ILE A 1 1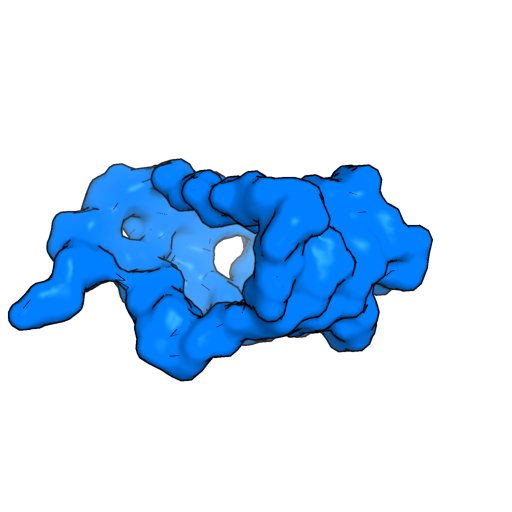11 ? 2.583 -22.104 7.173 1.00 56.44 111 ILE A C 1
ATOM 899 O O . ILE A 1 111 ? 2.677 -22.692 8.273 1.00 56.44 111 ILE A O 1
#